Protein AF-A0A0X1RVY6-F1 (afdb_monomer_lite)

Structure (mmCIF, N/CA/C/O backbone):
data_AF-A0A0X1RVY6-F1
#
_entry.id   AF-A0A0X1RVY6-F1
#
loop_
_atom_site.group_PDB
_atom_site.id
_atom_site.type_symbol
_atom_site.label_atom_id
_atom_site.label_alt_id
_atom_site.label_comp_id
_atom_site.label_asym_id
_atom_site.label_entity_id
_atom_site.label_seq_id
_atom_site.pdbx_PDB_ins_code
_atom_site.Cartn_x
_atom_site.Cartn_y
_atom_site.Cartn_z
_atom_site.occupancy
_atom_site.B_iso_or_equiv
_atom_site.auth_seq_id
_atom_site.auth_comp_id
_atom_site.auth_asym_id
_atom_site.auth_atom_id
_atom_site.pdbx_PDB_model_num
ATOM 1 N N . MET A 1 1 ? -39.476 3.663 57.730 1.00 48.12 1 MET A N 1
ATOM 2 C CA . MET A 1 1 ? -38.133 4.279 57.812 1.00 48.12 1 MET A CA 1
ATOM 3 C C . MET A 1 1 ? -37.298 3.541 58.850 1.00 48.12 1 MET A C 1
ATOM 5 O O . MET A 1 1 ? -37.615 3.630 60.027 1.00 48.12 1 MET A O 1
ATOM 9 N N . LYS A 1 2 ? -36.258 2.812 58.429 1.00 39.03 2 LYS A N 1
ATOM 10 C CA . LYS A 1 2 ? -35.107 2.456 59.275 1.00 39.03 2 LYS A CA 1
ATOM 11 C C . LYS A 1 2 ? -33.945 2.090 58.348 1.00 39.03 2 LYS A C 1
ATOM 13 O O . LYS A 1 2 ? -34.088 1.219 57.499 1.00 39.03 2 LYS A O 1
ATOM 18 N N . ARG A 1 3 ? -32.865 2.863 58.430 1.00 44.06 3 ARG A N 1
ATOM 19 C CA . ARG A 1 3 ? -31.614 2.667 57.687 1.00 44.06 3 ARG A CA 1
ATOM 20 C C . ARG A 1 3 ? -30.686 1.734 58.479 1.00 44.06 3 ARG A C 1
ATOM 22 O O . ARG A 1 3 ? -30.814 1.676 59.697 1.00 44.06 3 ARG A O 1
ATOM 29 N N . MET A 1 4 ? -29.713 1.182 57.747 1.00 46.22 4 MET A N 1
ATOM 30 C CA . MET A 1 4 ? -28.332 0.817 58.121 1.00 46.22 4 MET A CA 1
ATOM 31 C C . MET A 1 4 ? -27.916 -0.665 58.200 1.00 46.22 4 MET A C 1
ATOM 33 O O . MET A 1 4 ? -28.422 -1.439 59.000 1.00 46.22 4 MET A O 1
ATOM 37 N N . MET A 1 5 ? -26.838 -0.903 57.437 1.00 46.72 5 MET A N 1
ATOM 38 C CA . MET A 1 5 ? -25.642 -1.727 57.676 1.00 46.72 5 MET A CA 1
ATOM 39 C C . MET A 1 5 ? -25.674 -3.220 57.312 1.00 46.72 5 MET A C 1
ATOM 41 O O . MET A 1 5 ? -26.325 -4.025 57.957 1.00 46.72 5 MET A O 1
ATOM 45 N N . THR A 1 6 ? -25.117 -3.577 56.147 1.00 53.34 6 THR A N 1
ATOM 46 C CA . THR A 1 6 ? -23.737 -4.072 55.894 1.00 53.34 6 THR A CA 1
ATOM 47 C C . THR A 1 6 ? -23.493 -5.506 56.369 1.00 53.34 6 THR A C 1
ATOM 49 O O . THR A 1 6 ? -23.337 -5.762 57.558 1.00 53.34 6 THR A O 1
ATOM 52 N N . THR A 1 7 ? -23.324 -6.434 55.425 1.00 57.84 7 THR A N 1
ATOM 53 C CA . THR A 1 7 ? -22.547 -7.658 55.665 1.00 57.84 7 THR A CA 1
ATOM 54 C C . THR A 1 7 ? -21.657 -7.909 54.454 1.00 57.84 7 THR A C 1
ATOM 56 O O . THR A 1 7 ? -22.097 -8.297 53.377 1.00 57.84 7 THR A O 1
ATOM 59 N N . ILE A 1 8 ? -20.397 -7.544 54.661 1.00 59.25 8 ILE A N 1
ATOM 60 C CA . ILE A 1 8 ? -19.241 -7.677 53.784 1.00 59.25 8 ILE A CA 1
ATOM 61 C C . ILE A 1 8 ? -18.859 -9.160 53.745 1.00 59.25 8 ILE A C 1
ATOM 63 O O . ILE A 1 8 ? -18.539 -9.731 54.787 1.00 59.25 8 ILE A O 1
ATOM 67 N N . ILE A 1 9 ? -18.880 -9.780 52.564 1.00 58.84 9 ILE A N 1
ATOM 68 C CA . ILE A 1 9 ? -18.259 -11.091 52.342 1.00 58.84 9 ILE A CA 1
ATOM 69 C C . ILE A 1 9 ? -16.779 -10.820 52.071 1.00 58.84 9 ILE A C 1
ATOM 71 O O . ILE A 1 9 ? -16.384 -10.453 50.967 1.00 58.84 9 ILE A O 1
ATOM 75 N N . CYS A 1 10 ? -15.981 -10.926 53.131 1.00 44.12 10 CYS A N 1
ATOM 76 C CA . CYS A 1 10 ? -14.526 -10.924 53.078 1.00 44.12 10 CYS A CA 1
ATOM 77 C C . CYS A 1 10 ? -13.993 -12.360 53.085 1.00 44.12 10 CYS A C 1
ATOM 79 O O . CYS A 1 10 ? -14.544 -13.230 53.757 1.00 44.12 10 CYS A O 1
ATOM 81 N N . THR A 1 11 ? -12.824 -12.505 52.456 1.00 54.31 11 THR A N 1
ATOM 82 C CA . THR A 1 11 ? -11.888 -13.647 52.401 1.00 54.31 11 THR A CA 1
ATOM 83 C C . THR A 1 11 ? -12.129 -14.605 51.228 1.00 54.31 11 THR A C 1
ATOM 85 O O . THR A 1 11 ? -13.145 -15.276 51.153 1.00 54.31 11 THR A O 1
ATOM 88 N N . SER A 1 12 ? -11.250 -14.693 50.228 1.00 53.81 12 SER A N 1
ATOM 89 C CA . SER A 1 12 ? -9.777 -14.674 50.266 1.00 53.81 12 SER A CA 1
ATOM 90 C C . SER A 1 12 ? -9.220 -14.212 48.906 1.00 53.81 12 SER A C 1
ATOM 92 O O . SER A 1 12 ? -9.557 -14.758 47.864 1.00 53.81 12 SER A O 1
ATOM 94 N N . LEU A 1 13 ? -8.549 -13.057 48.854 1.00 56.66 13 LEU A N 1
ATOM 95 C CA . LEU A 1 13 ? -7.100 -12.932 48.615 1.00 56.66 13 LEU A CA 1
ATOM 96 C C . LEU A 1 13 ? -6.438 -14.147 47.943 1.00 56.66 13 LEU A C 1
ATOM 98 O O . LEU A 1 13 ? -6.164 -15.121 48.631 1.00 56.66 13 LEU A O 1
ATOM 102 N N . PHE A 1 14 ? -6.055 -14.005 46.667 1.00 51.19 14 PHE A N 1
ATOM 103 C CA . PHE A 1 14 ? -4.651 -14.098 46.243 1.00 51.19 14 PHE A CA 1
ATOM 104 C C . PHE A 1 14 ? -4.414 -13.382 44.892 1.00 51.19 14 PHE A C 1
ATOM 106 O O . PHE A 1 14 ? -4.997 -13.732 43.874 1.00 51.19 14 PHE A O 1
ATOM 113 N N . LEU A 1 15 ? -3.495 -12.409 44.948 1.00 53.69 15 LEU A N 1
ATOM 114 C CA . LEU A 1 15 ? -2.571 -11.920 43.910 1.00 53.69 15 LEU A CA 1
ATOM 115 C C . LEU A 1 15 ? -3.107 -11.080 42.737 1.00 53.69 15 LEU A C 1
ATOM 117 O O . LEU A 1 15 ? -3.482 -11.565 41.677 1.00 53.69 15 LEU A O 1
ATOM 121 N N . THR A 1 16 ? -2.953 -9.770 42.926 1.00 59.34 16 THR A N 1
ATOM 122 C CA . THR A 1 16 ? -2.574 -8.765 41.928 1.00 59.34 16 THR A CA 1
ATOM 123 C C . THR A 1 16 ? -1.735 -9.346 40.779 1.00 59.34 16 THR A C 1
ATO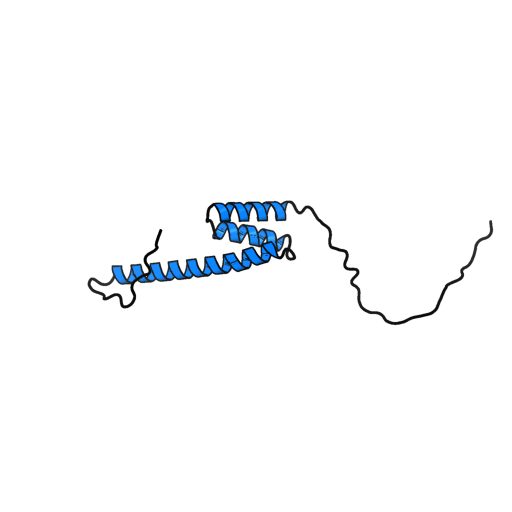M 125 O O . THR A 1 16 ? -0.555 -9.645 40.952 1.00 59.34 16 THR A O 1
ATOM 128 N N . ALA A 1 17 ? -2.326 -9.425 39.591 1.00 45.34 17 ALA A N 1
ATOM 129 C CA . ALA A 1 17 ? -1.613 -9.415 38.322 1.00 45.34 17 ALA A CA 1
ATOM 130 C C . ALA A 1 17 ? -2.280 -8.357 37.437 1.00 45.34 17 ALA A C 1
ATOM 132 O O . ALA A 1 17 ? -3.501 -8.218 37.435 1.00 45.34 17 ALA A O 1
ATOM 133 N N . CYS A 1 18 ? -1.451 -7.550 36.785 1.00 44.16 18 CYS A N 1
ATOM 134 C CA . CYS A 1 18 ? -1.820 -6.350 36.056 1.00 44.16 18 CYS A CA 1
ATOM 135 C C . CYS A 1 18 ? -3.050 -6.512 35.156 1.00 44.16 18 CYS A C 1
ATOM 137 O O . CYS A 1 18 ? -3.131 -7.436 34.352 1.00 44.16 18 CYS A O 1
ATOM 139 N N . SER A 1 19 ? -3.936 -5.521 35.268 1.00 48.66 19 SER A N 1
ATOM 140 C CA . SER A 1 19 ? -4.562 -4.809 34.155 1.00 48.66 19 SER A CA 1
ATOM 141 C C . SER A 1 19 ? -4.309 -5.427 32.781 1.00 48.66 19 SER A C 1
ATOM 143 O O . SER A 1 19 ? -3.238 -5.258 32.199 1.00 48.66 19 SER A O 1
ATOM 145 N N . SER A 1 20 ? -5.310 -6.130 32.276 1.00 47.22 20 SER A N 1
ATOM 146 C CA . SER A 1 20 ? -5.690 -6.153 30.867 1.00 47.22 20 SER A CA 1
ATOM 147 C C . SER A 1 20 ? -6.994 -6.930 30.811 1.00 47.22 20 SER A C 1
ATOM 149 O O . SER A 1 20 ? -7.046 -8.082 30.381 1.00 47.22 20 SER A O 1
ATOM 151 N N . GLU A 1 21 ? -8.072 -6.277 31.244 1.00 44.00 21 GLU A N 1
ATOM 152 C CA . GLU A 1 21 ? -9.301 -6.398 30.472 1.00 44.00 21 GLU A CA 1
ATOM 153 C C . GLU A 1 21 ? -8.881 -6.032 29.047 1.00 44.00 21 GLU A C 1
ATOM 155 O O . GLU A 1 21 ? -8.702 -4.862 28.720 1.00 44.00 21 GLU A O 1
ATOM 160 N N . LYS A 1 22 ? -8.579 -7.037 28.217 1.00 38.00 22 LYS A N 1
ATOM 161 C CA . LYS A 1 22 ? -8.592 -6.835 26.777 1.00 38.00 22 LYS A CA 1
ATOM 162 C C . LYS A 1 22 ? -10.056 -6.616 26.449 1.00 38.00 22 LYS A C 1
ATOM 164 O O . LYS A 1 22 ? -10.772 -7.540 26.071 1.00 38.00 22 LYS A O 1
ATOM 169 N N . GLU A 1 23 ? -10.493 -5.382 26.679 1.00 40.00 23 GLU A N 1
ATOM 170 C CA . GLU A 1 23 ? -11.452 -4.726 25.823 1.00 40.00 23 GLU A CA 1
ATOM 171 C C . GLU A 1 23 ? -11.007 -5.083 24.409 1.00 40.00 23 GLU A C 1
ATOM 173 O O . GLU A 1 23 ? -9.964 -4.649 23.926 1.00 40.00 23 GLU A O 1
ATOM 178 N N . SER A 1 24 ? -11.726 -6.033 23.817 1.00 37.62 24 SER A N 1
ATOM 179 C CA . SER A 1 24 ? -11.686 -6.306 22.394 1.00 37.62 24 SER A CA 1
ATOM 180 C C . SER A 1 24 ? -11.988 -4.970 21.738 1.00 37.62 24 SER A C 1
ATOM 182 O O . SER A 1 24 ? -13.152 -4.565 21.687 1.00 37.62 24 SER A O 1
ATOM 184 N N . GLU A 1 25 ? -10.926 -4.261 21.358 1.00 49.44 25 GLU A N 1
ATOM 185 C CA . GLU A 1 25 ? -10.960 -2.912 20.826 1.00 49.44 25 GLU A CA 1
ATOM 186 C C . GLU A 1 25 ? -11.935 -2.873 19.657 1.00 49.44 25 GLU A C 1
ATOM 188 O O . GLU A 1 25 ? -11.697 -3.372 18.561 1.00 49.44 25 GLU A O 1
ATOM 193 N N . LYS A 1 26 ? -13.111 -2.336 19.977 1.00 42.44 26 LYS A N 1
ATOM 194 C CA . LYS A 1 26 ? -13.831 -1.339 19.205 1.00 42.44 26 LYS A CA 1
ATOM 195 C C . LYS A 1 26 ? -13.556 -1.443 17.705 1.00 42.44 26 LYS A C 1
ATOM 197 O O . LYS A 1 26 ? -12.719 -0.733 17.156 1.00 42.44 26 LYS A O 1
ATOM 202 N N . SER A 1 27 ? -14.378 -2.271 17.065 1.00 45.59 27 SER A N 1
ATOM 203 C CA . SER A 1 27 ? -14.859 -2.104 15.693 1.00 45.59 27 SER A CA 1
ATOM 204 C C . SER A 1 27 ? -15.323 -0.655 15.488 1.00 45.59 27 SER A C 1
ATOM 206 O O . SER A 1 27 ? -16.509 -0.340 15.569 1.00 45.59 27 SER A O 1
ATOM 208 N N . SER A 1 28 ? -14.375 0.254 15.297 1.00 45.03 28 SER A N 1
ATOM 209 C CA . SER A 1 28 ? -14.620 1.580 14.769 1.00 45.03 28 SER A CA 1
ATOM 210 C C . SER A 1 28 ? -14.650 1.409 13.263 1.00 45.03 28 SER A C 1
ATOM 212 O O . SER A 1 28 ? -13.665 0.978 12.667 1.00 45.03 28 SER A O 1
ATOM 214 N N . GLU A 1 29 ? -15.786 1.710 12.648 1.00 58.53 29 GLU A N 1
ATOM 215 C CA . GLU A 1 29 ? -15.902 1.944 11.214 1.00 58.53 29 GLU A CA 1
ATOM 216 C C . GLU A 1 29 ? -15.000 3.135 10.837 1.00 58.53 29 GLU A C 1
ATOM 218 O O . GLU A 1 29 ? -15.465 4.252 10.615 1.00 58.53 29 GLU A O 1
ATOM 223 N N . ASN A 1 30 ? -13.679 2.944 10.827 1.00 63.72 30 ASN A N 1
ATOM 224 C CA . ASN A 1 30 ? -12.749 4.000 10.478 1.00 63.72 30 ASN A CA 1
ATOM 225 C C . ASN A 1 30 ? -12.792 4.150 8.954 1.00 63.72 30 ASN A C 1
ATOM 227 O O . ASN A 1 30 ? -12.170 3.401 8.196 1.00 63.72 30 ASN A O 1
ATOM 231 N N . THR A 1 31 ? -13.642 5.071 8.492 1.00 81.50 31 THR A N 1
ATOM 232 C CA . THR A 1 31 ? -13.872 5.293 7.059 1.00 81.50 31 THR A CA 1
ATOM 233 C C . THR A 1 31 ? -12.580 5.640 6.322 1.00 81.50 31 THR A C 1
ATOM 235 O O . THR A 1 31 ? -12.462 5.307 5.145 1.00 81.50 31 THR A O 1
ATOM 238 N N . THR A 1 32 ? -11.610 6.252 7.008 1.00 93.31 32 THR A N 1
ATOM 239 C CA . THR A 1 32 ? -10.289 6.570 6.459 1.00 93.31 32 THR A CA 1
ATOM 240 C C . THR A 1 32 ? -9.496 5.300 6.190 1.00 93.31 32 THR A C 1
ATOM 242 O O . THR A 1 32 ? -9.077 5.104 5.054 1.00 93.31 32 THR A O 1
ATOM 245 N N . PHE A 1 33 ? -9.396 4.391 7.169 1.00 94.62 33 PHE A N 1
ATOM 246 C CA . PHE A 1 33 ? -8.748 3.086 6.989 1.00 94.62 33 PHE A CA 1
ATOM 247 C C . PHE A 1 33 ? -9.313 2.342 5.776 1.00 94.62 33 PHE A C 1
ATOM 249 O O . PHE A 1 33 ? -8.578 1.952 4.873 1.00 94.62 33 PHE A O 1
ATOM 256 N N . LYS A 1 34 ? -10.642 2.194 5.710 1.00 95.00 34 LYS A N 1
ATOM 257 C CA . LYS A 1 34 ? -11.284 1.463 4.611 1.00 95.00 34 LYS A CA 1
ATOM 258 C C . LYS A 1 34 ? -11.002 2.110 3.250 1.00 95.00 34 LYS A C 1
ATOM 260 O O . LYS A 1 34 ? -10.690 1.397 2.299 1.00 95.00 34 LYS A O 1
ATOM 265 N N . LYS A 1 35 ? -11.091 3.441 3.158 1.00 96.69 35 LYS A N 1
ATOM 266 C CA . LYS A 1 35 ? -10.790 4.182 1.924 1.00 96.69 35 LYS A CA 1
ATOM 267 C C . LYS A 1 35 ? -9.333 4.015 1.508 1.00 96.69 35 LYS A C 1
ATOM 269 O O . LYS A 1 35 ? -9.087 3.743 0.341 1.00 96.69 35 LYS A O 1
ATOM 274 N N . ALA A 1 36 ? -8.403 4.120 2.450 1.00 97.25 36 ALA A N 1
ATOM 275 C CA . ALA A 1 36 ? -6.977 3.948 2.203 1.00 97.25 36 ALA A CA 1
ATOM 276 C C . ALA A 1 36 ? -6.666 2.528 1.691 1.00 97.25 36 ALA A C 1
ATOM 278 O O . ALA A 1 36 ? -5.989 2.364 0.680 1.00 97.25 36 ALA A O 1
ATOM 279 N N . VAL A 1 37 ? -7.274 1.493 2.286 1.00 97.44 37 VAL A N 1
ATOM 280 C CA . VAL A 1 37 ? -7.163 0.106 1.797 1.00 97.44 37 VAL A CA 1
ATOM 281 C C . VAL A 1 37 ? -7.747 -0.058 0.388 1.00 97.44 37 VAL A C 1
ATOM 283 O O . VAL A 1 37 ? -7.167 -0.756 -0.444 1.00 97.44 37 VAL A O 1
ATOM 286 N N . GLU A 1 38 ? -8.903 0.543 0.095 1.00 97.62 38 GLU A N 1
ATOM 287 C CA . GLU A 1 38 ? -9.512 0.492 -1.243 1.00 97.62 38 GLU A CA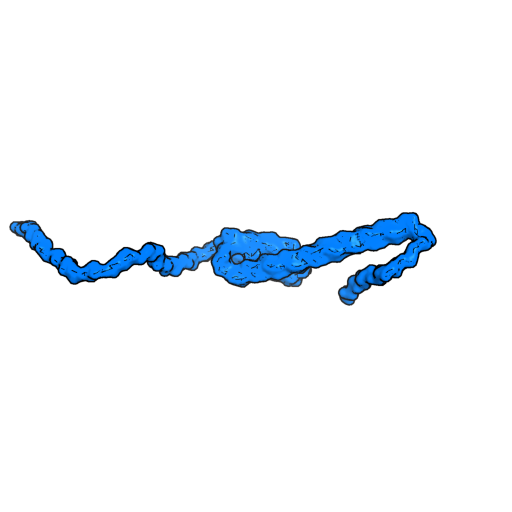 1
ATOM 288 C C . GLU A 1 38 ? -8.661 1.224 -2.292 1.00 97.62 38 GLU A C 1
ATOM 290 O O . GLU A 1 38 ? -8.480 0.709 -3.396 1.00 97.62 38 GLU A O 1
ATOM 295 N N . GLN A 1 39 ? -8.093 2.380 -1.941 1.00 98.00 39 GLN A N 1
ATOM 296 C CA . GLN A 1 39 ? -7.172 3.137 -2.791 1.00 98.00 39 GLN A CA 1
ATOM 297 C C . GLN A 1 39 ? -5.890 2.350 -3.069 1.00 98.00 39 GLN A C 1
ATOM 299 O O . GLN A 1 39 ? -5.521 2.207 -4.234 1.00 98.00 39 GLN A O 1
ATOM 304 N N . GLY A 1 40 ? -5.286 1.741 -2.045 1.00 97.75 40 GLY A N 1
ATOM 305 C CA . GLY A 1 40 ? -4.092 0.910 -2.210 1.00 97.75 40 GLY A CA 1
ATOM 306 C C . GLY A 1 40 ? -4.337 -0.285 -3.130 1.00 97.75 40 GLY A C 1
ATOM 307 O O . GLY A 1 40 ? -3.557 -0.556 -4.040 1.00 97.75 40 GLY A O 1
ATOM 308 N N . LYS A 1 41 ? -5.486 -0.960 -2.987 1.00 97.75 41 LYS A N 1
ATOM 309 C CA . LYS A 1 41 ? -5.891 -2.046 -3.900 1.00 97.75 41 LYS A CA 1
ATOM 310 C C . LYS A 1 41 ? -6.112 -1.566 -5.334 1.00 97.75 41 LYS A C 1
ATOM 312 O O . LYS A 1 41 ? -5.800 -2.297 -6.272 1.00 97.75 41 LYS A O 1
ATOM 317 N N . LEU A 1 42 ? -6.665 -0.369 -5.516 1.00 98.31 42 LEU A N 1
ATOM 318 C CA . LEU A 1 42 ? -6.875 0.207 -6.842 1.00 98.31 42 LEU A CA 1
ATOM 319 C C . LEU A 1 42 ? -5.547 0.575 -7.515 1.00 98.31 42 LEU A C 1
ATOM 321 O O . LEU A 1 42 ? -5.401 0.335 -8.711 1.00 98.31 42 LEU A O 1
ATOM 325 N N . ALA A 1 43 ? -4.594 1.133 -6.768 1.00 97.69 43 ALA A N 1
ATOM 326 C CA . ALA A 1 43 ? -3.250 1.429 -7.258 1.00 97.69 43 ALA A CA 1
ATOM 327 C C . ALA A 1 43 ? -2.505 0.143 -7.655 1.00 97.69 43 ALA A C 1
ATOM 329 O O . ALA A 1 43 ? -2.025 0.039 -8.783 1.00 97.69 43 ALA A O 1
ATOM 330 N N . LEU A 1 44 ? -2.575 -0.908 -6.825 1.00 96.75 44 LEU A N 1
ATOM 331 C CA . LEU A 1 44 ? -2.077 -2.245 -7.178 1.00 96.75 44 LEU A CA 1
ATOM 332 C C . LEU A 1 44 ? -2.676 -2.772 -8.488 1.00 96.75 44 LEU A C 1
ATOM 334 O O . LEU A 1 44 ? -1.958 -3.305 -9.328 1.00 96.75 44 LEU A O 1
ATOM 338 N N . ALA A 1 45 ? -3.988 -2.611 -8.688 1.00 96.94 45 ALA A N 1
ATOM 339 C CA . ALA A 1 45 ? -4.652 -3.043 -9.918 1.00 96.94 45 ALA A CA 1
ATOM 340 C C . ALA A 1 45 ? -4.185 -2.266 -11.164 1.00 96.94 45 ALA A C 1
ATOM 342 O O . ALA A 1 45 ? -4.323 -2.764 -12.280 1.00 96.94 45 ALA A O 1
ATOM 343 N N . LYS A 1 46 ? -3.637 -1.060 -10.979 1.00 95.56 46 LYS A N 1
ATOM 344 C CA . LYS A 1 46 ? -3.020 -0.249 -12.036 1.00 95.56 46 LYS A CA 1
ATOM 345 C C . LYS A 1 46 ? -1.522 -0.526 -12.209 1.00 95.56 46 LYS A C 1
ATOM 347 O O . LYS A 1 46 ? -0.947 -0.027 -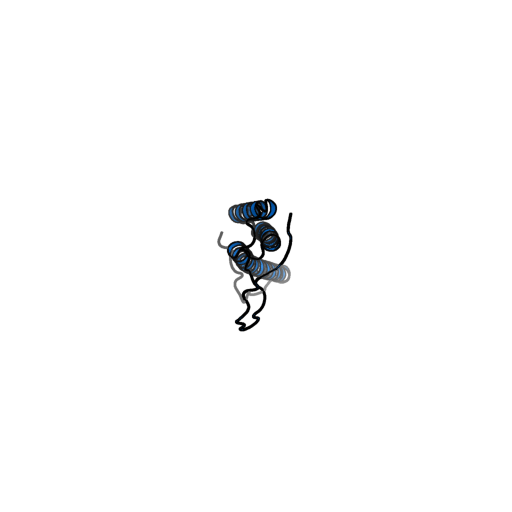13.169 1.00 95.56 46 LYS A O 1
ATOM 352 N N . GLY A 1 47 ? -0.912 -1.311 -11.318 1.00 93.12 47 GLY A N 1
ATOM 353 C CA . GLY A 1 47 ? 0.537 -1.518 -11.270 1.00 93.12 47 GLY A CA 1
ATOM 354 C C . GLY A 1 47 ? 1.310 -0.333 -10.688 1.00 93.12 47 GLY A C 1
ATOM 355 O O . GLY A 1 47 ? 2.519 -0.263 -10.867 1.00 93.12 47 GLY A O 1
ATOM 356 N N . ASP A 1 48 ? 0.623 0.590 -10.015 1.00 95.31 48 ASP A N 1
ATOM 357 C CA . ASP A 1 48 ? 1.234 1.763 -9.397 1.00 95.31 48 ASP A CA 1
ATOM 358 C C . ASP A 1 48 ? 1.682 1.411 -7.972 1.00 95.31 48 ASP A C 1
ATOM 360 O O . ASP A 1 48 ? 0.880 1.377 -7.034 1.00 95.31 48 ASP A O 1
ATOM 364 N N . VAL A 1 49 ? 2.950 1.017 -7.847 1.00 93.94 49 VAL A N 1
ATOM 365 C CA . VAL A 1 49 ? 3.540 0.513 -6.598 1.00 93.94 49 VAL A CA 1
ATOM 366 C C . VAL A 1 49 ? 3.718 1.638 -5.577 1.00 93.94 49 VAL A C 1
ATOM 368 O O . VAL A 1 49 ? 3.456 1.416 -4.394 1.00 93.94 49 VAL A O 1
ATOM 371 N N . GLU A 1 50 ? 4.096 2.839 -6.021 1.00 94.31 50 GLU A N 1
ATOM 372 C CA . GLU A 1 50 ? 4.302 4.008 -5.159 1.00 94.31 50 GLU A CA 1
ATOM 373 C C . GLU A 1 50 ? 2.982 4.480 -4.536 1.00 94.31 50 GLU A C 1
ATOM 375 O O . GLU A 1 50 ? 2.869 4.566 -3.308 1.00 94.31 50 GLU A O 1
ATOM 380 N N . ASP A 1 51 ? 1.946 4.694 -5.360 1.00 95.25 51 ASP A N 1
ATOM 381 C CA . ASP A 1 51 ? 0.622 5.104 -4.875 1.00 95.25 51 ASP A CA 1
ATOM 382 C C . ASP A 1 51 ? -0.009 4.025 -3.982 1.00 95.25 51 ASP A C 1
ATOM 384 O O . ASP A 1 51 ? -0.714 4.329 -3.005 1.00 95.25 51 ASP A O 1
ATOM 388 N N . ALA A 1 52 ? 0.236 2.747 -4.298 1.00 97.81 52 ALA A N 1
ATOM 389 C CA . ALA A 1 52 ? -0.211 1.636 -3.471 1.00 97.81 52 ALA A CA 1
ATOM 390 C C . ALA A 1 52 ? 0.451 1.674 -2.093 1.00 97.81 52 ALA A C 1
ATOM 392 O O . ALA A 1 52 ? -0.256 1.571 -1.086 1.00 97.81 52 ALA A O 1
ATOM 393 N N . LEU A 1 53 ? 1.775 1.846 -2.041 1.00 97.81 53 LEU A N 1
ATOM 394 C CA . LEU A 1 53 ? 2.531 1.896 -0.794 1.00 97.81 53 LEU A CA 1
ATOM 395 C C . LEU A 1 53 ? 2.045 3.047 0.090 1.00 97.81 53 LEU A C 1
ATOM 397 O O . LEU A 1 53 ? 1.649 2.800 1.227 1.00 97.81 53 LEU A O 1
ATOM 401 N N . ALA A 1 54 ? 1.956 4.262 -0.454 1.00 97.81 54 ALA A N 1
ATOM 402 C CA . ALA A 1 54 ? 1.486 5.431 0.290 1.00 97.81 54 ALA A CA 1
ATOM 403 C C . ALA A 1 54 ? 0.072 5.227 0.871 1.00 97.81 54 ALA A C 1
ATOM 405 O O . ALA A 1 54 ? -0.215 5.588 2.016 1.00 97.81 54 ALA A O 1
ATOM 406 N N . SER A 1 55 ? -0.822 4.602 0.098 1.00 98.19 55 SER A N 1
ATOM 407 C CA . SER A 1 55 ? -2.185 4.303 0.546 1.00 98.19 55 SER A CA 1
ATOM 408 C C . SER A 1 55 ? -2.217 3.262 1.672 1.00 98.19 55 SER A C 1
ATOM 410 O O . SER A 1 55 ? -2.993 3.401 2.620 1.00 98.19 55 SER A O 1
ATOM 412 N N . PHE A 1 56 ? -1.384 2.221 1.603 1.00 98.06 56 PHE A N 1
ATOM 413 C CA . PHE A 1 56 ? -1.315 1.211 2.661 1.00 98.06 56 PHE A CA 1
ATOM 414 C C . PHE A 1 56 ? -0.593 1.709 3.915 1.00 98.06 56 PHE A C 1
ATOM 416 O O . PHE A 1 56 ? -1.016 1.350 5.007 1.00 98.06 56 PHE A O 1
ATOM 423 N N . GLU A 1 57 ? 0.404 2.587 3.803 1.00 97.50 57 GLU A N 1
ATOM 424 C CA . GLU A 1 57 ? 1.019 3.249 4.963 1.00 97.50 57 GLU A CA 1
ATOM 425 C C . GLU A 1 57 ? 0.003 4.130 5.704 1.00 97.50 57 GLU A C 1
ATOM 427 O O . GLU A 1 57 ? -0.063 4.121 6.935 1.00 97.50 57 GLU A O 1
ATOM 432 N N . LEU A 1 58 ? -0.865 4.843 4.976 1.00 97.12 58 LEU A N 1
ATOM 433 C CA . LEU A 1 58 ? -1.979 5.565 5.593 1.00 97.12 58 LEU A CA 1
ATOM 434 C C . LEU A 1 58 ? -2.936 4.607 6.318 1.00 97.12 58 LEU A C 1
ATOM 436 O O . LEU A 1 58 ? -3.346 4.881 7.444 1.00 97.12 58 LEU A O 1
ATOM 440 N N . ALA A 1 59 ? -3.280 3.476 5.698 1.00 96.44 59 ALA A N 1
ATOM 441 C CA . ALA A 1 59 ? -4.108 2.462 6.342 1.00 96.44 59 ALA A CA 1
ATOM 442 C C . ALA A 1 59 ? -3.428 1.866 7.593 1.00 96.44 59 ALA A C 1
ATOM 444 O O . ALA A 1 59 ? -4.101 1.642 8.596 1.00 96.44 59 ALA A O 1
ATOM 445 N N . GLU A 1 60 ? -2.111 1.651 7.574 1.00 96.00 60 GLU A N 1
ATOM 446 C CA . GLU A 1 60 ? -1.363 1.126 8.721 1.00 96.00 60 GLU A CA 1
ATOM 447 C C . GLU A 1 60 ? -1.362 2.132 9.873 1.00 96.00 60 GLU A C 1
ATOM 449 O O . GLU A 1 60 ? -1.576 1.754 11.021 1.00 96.00 60 GLU A O 1
ATOM 454 N N . ASN A 1 61 ? -1.219 3.424 9.571 1.00 95.31 61 ASN A N 1
ATOM 455 C CA . ASN A 1 61 ? -1.306 4.488 10.570 1.00 95.31 61 ASN A CA 1
ATOM 456 C C . ASN A 1 61 ? -2.696 4.566 11.225 1.00 95.31 61 ASN A C 1
ATOM 458 O O . ASN A 1 61 ? -2.802 4.795 12.430 1.00 95.31 61 ASN A O 1
ATOM 462 N N . GLU A 1 62 ? -3.765 4.360 10.449 1.00 94.50 62 GLU A N 1
ATOM 463 C CA . GLU A 1 62 ? -5.146 4.364 10.951 1.00 94.50 62 GLU A CA 1
ATOM 464 C C . GLU A 1 62 ? -5.511 3.088 11.724 1.00 94.50 62 GLU A C 1
ATOM 466 O O . GLU A 1 62 ? -6.353 3.129 12.626 1.00 94.50 62 GLU A O 1
ATOM 471 N N . ASN A 1 63 ? -4.912 1.948 11.369 1.00 93.12 63 ASN A N 1
ATOM 472 C CA . ASN A 1 63 ? -5.092 0.682 12.071 1.00 93.12 63 ASN A CA 1
ATOM 473 C C . ASN A 1 63 ? -3.795 -0.153 12.107 1.00 93.12 63 ASN A C 1
ATOM 475 O O . ASN A 1 63 ? -3.642 -1.099 11.325 1.00 93.12 63 ASN A O 1
ATOM 479 N N . PRO A 1 64 ? -2.903 0.109 13.080 1.00 93.06 64 PRO A N 1
ATOM 480 C CA . PRO A 1 64 ? -1.612 -0.578 13.179 1.00 93.06 64 PRO A CA 1
ATOM 481 C C . PRO A 1 64 ? -1.711 -2.073 13.516 1.00 93.06 64 PRO A C 1
ATOM 483 O O . PRO A 1 64 ? -0.721 -2.800 13.445 1.00 93.06 64 PRO A O 1
ATOM 486 N N . GLN A 1 65 ? -2.887 -2.543 13.945 1.00 92.56 65 GLN A N 1
ATOM 487 C CA . GLN A 1 65 ? -3.116 -3.946 14.293 1.00 92.56 65 GLN A CA 1
ATOM 488 C C . GLN A 1 65 ? -3.567 -4.787 13.088 1.00 92.56 65 GLN A C 1
ATOM 490 O O . GLN A 1 65 ? -3.619 -6.016 13.194 1.00 92.56 65 GLN A O 1
ATOM 495 N N . ASP A 1 66 ? -3.887 -4.167 11.944 1.00 93.50 66 ASP A N 1
ATOM 496 C CA . ASP A 1 66 ? -4.289 -4.907 10.749 1.00 93.50 66 ASP A CA 1
ATOM 497 C C . ASP A 1 66 ? -3.089 -5.597 10.087 1.00 93.50 66 ASP A C 1
ATOM 499 O O . ASP A 1 66 ? -2.292 -5.002 9.360 1.00 93.50 66 ASP A O 1
ATOM 503 N N . ALA A 1 67 ? -2.991 -6.907 10.309 1.00 94.56 67 ALA A N 1
ATOM 504 C CA . ALA A 1 67 ? -1.903 -7.729 9.792 1.00 94.56 67 ALA A CA 1
ATOM 505 C C . ALA A 1 67 ? -1.820 -7.739 8.254 1.00 94.56 67 ALA A C 1
ATOM 507 O O . ALA A 1 67 ? -0.736 -7.920 7.700 1.00 94.56 67 ALA A O 1
ATOM 508 N N . ASN A 1 68 ? -2.948 -7.559 7.556 1.00 94.12 68 ASN A N 1
ATOM 509 C CA . ASN A 1 68 ? -2.958 -7.530 6.093 1.00 94.12 68 ASN A CA 1
ATOM 510 C C . ASN A 1 68 ? -2.288 -6.264 5.565 1.00 94.12 68 ASN A C 1
ATOM 512 O O . ASN A 1 68 ? -1.438 -6.351 4.685 1.00 94.12 68 ASN A O 1
ATOM 516 N N . THR A 1 69 ? -2.651 -5.107 6.116 1.00 95.56 69 THR A N 1
ATOM 517 C CA . THR A 1 69 ? -2.081 -3.813 5.742 1.00 95.56 69 THR A CA 1
ATOM 518 C C . THR A 1 69 ? -0.582 -3.791 5.997 1.00 95.56 69 THR A C 1
ATOM 520 O O . THR A 1 69 ? 0.1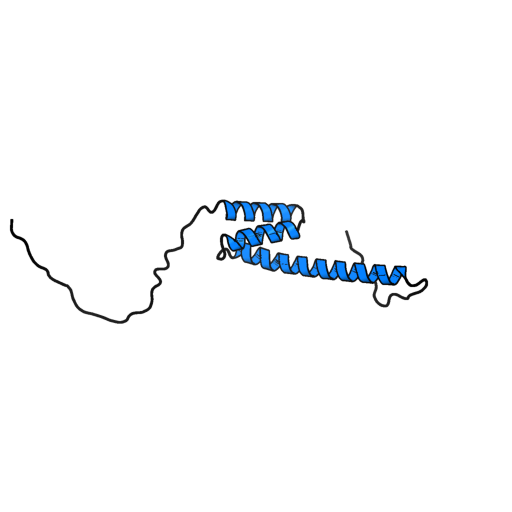76 -3.495 5.077 1.00 95.56 69 THR A O 1
ATOM 523 N N . LYS A 1 70 ? -0.142 -4.248 7.174 1.00 96.06 70 LYS A N 1
ATOM 524 C CA . LYS A 1 70 ? 1.284 -4.398 7.479 1.00 96.06 70 LYS A CA 1
ATOM 525 C C . LYS A 1 70 ? 2.018 -5.257 6.444 1.00 96.06 70 LYS A C 1
ATOM 527 O O . LYS A 1 70 ? 3.069 -4.878 5.937 1.00 96.06 70 LYS A O 1
ATOM 532 N N . LYS A 1 71 ? 1.439 -6.405 6.076 1.00 97.12 71 LYS A N 1
ATOM 533 C CA . LYS A 1 71 ? 2.020 -7.282 5.052 1.00 97.12 71 LYS A CA 1
ATOM 534 C C . LYS A 1 71 ? 2.114 -6.590 3.687 1.00 97.12 71 LYS A C 1
ATOM 536 O O . LYS A 1 71 ? 3.108 -6.785 2.994 1.00 97.12 71 LYS A O 1
ATOM 541 N N . TYR A 1 72 ? 1.108 -5.807 3.294 1.00 97.06 72 TYR A N 1
ATOM 542 C CA . TYR A 1 72 ? 1.161 -5.037 2.049 1.00 97.06 72 TYR A CA 1
ATOM 543 C C . TYR A 1 72 ? 2.293 -4.010 2.063 1.00 97.06 72 TYR A C 1
ATOM 545 O O . TYR A 1 72 ? 3.044 -3.959 1.093 1.00 97.06 72 TYR A O 1
ATOM 553 N N . VAL A 1 73 ? 2.455 -3.256 3.155 1.00 97.00 73 VAL A N 1
ATOM 554 C CA . VAL A 1 73 ? 3.549 -2.283 3.311 1.00 97.00 73 VAL A CA 1
ATOM 555 C C . VAL A 1 73 ? 4.908 -2.977 3.187 1.00 97.00 73 VAL A C 1
ATOM 557 O O . VAL A 1 73 ? 5.710 -2.597 2.338 1.00 97.00 73 VAL A O 1
ATOM 560 N N . GLU A 1 74 ? 5.139 -4.057 3.941 1.00 96.25 74 GLU A N 1
ATOM 561 C CA . GLU A 1 74 ? 6.402 -4.810 3.895 1.00 96.25 74 GLU A CA 1
ATOM 562 C C . GLU A 1 74 ? 6.726 -5.331 2.483 1.00 96.25 74 GLU A C 1
ATOM 564 O O . GLU A 1 74 ? 7.870 -5.263 2.034 1.00 96.25 74 GLU A O 1
ATOM 569 N N . GLN A 1 75 ? 5.726 -5.854 1.766 1.00 95.25 75 GLN A N 1
ATOM 570 C CA . GLN A 1 75 ? 5.913 -6.366 0.407 1.00 95.25 75 GLN A CA 1
ATOM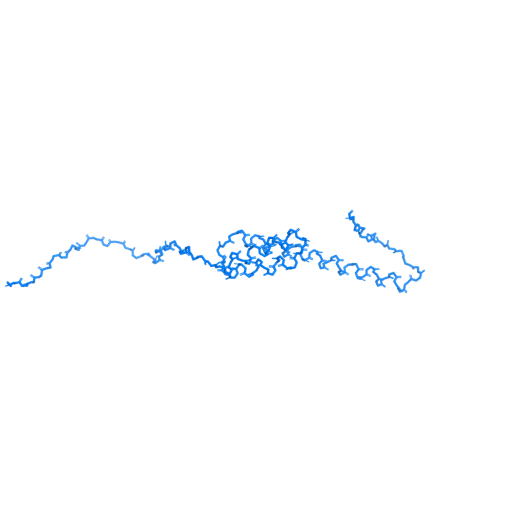 571 C C . GLN A 1 75 ? 6.191 -5.246 -0.597 1.00 95.25 75 GLN A C 1
ATOM 573 O O . GLN A 1 75 ? 7.064 -5.396 -1.448 1.00 95.25 75 GLN A O 1
ATOM 578 N N . LEU A 1 76 ? 5.473 -4.130 -0.501 1.00 95.38 76 LEU A N 1
ATOM 579 C CA . LEU A 1 76 ? 5.620 -3.012 -1.429 1.00 95.38 76 LEU A CA 1
ATOM 580 C C . LEU A 1 76 ? 6.937 -2.264 -1.228 1.00 95.38 76 LEU A C 1
ATOM 582 O O . LEU A 1 76 ? 7.562 -1.888 -2.212 1.00 95.38 76 LEU A O 1
ATOM 586 N N . GLN A 1 77 ? 7.421 -2.140 0.009 1.00 94.00 77 GLN A N 1
ATOM 587 C CA . GLN A 1 77 ? 8.748 -1.582 0.287 1.00 94.00 77 GLN A CA 1
ATOM 588 C C . GLN A 1 77 ? 9.871 -2.417 -0.341 1.00 94.00 77 GLN A C 1
ATOM 590 O O . GLN A 1 77 ? 10.844 -1.860 -0.845 1.00 94.00 77 GLN A O 1
ATOM 595 N N . GLN A 1 78 ? 9.736 -3.748 -0.355 1.00 92.00 78 GLN A N 1
ATOM 596 C CA . GLN A 1 78 ? 10.708 -4.617 -1.025 1.00 92.00 78 GLN A CA 1
ATOM 597 C C . GLN A 1 78 ? 10.700 -4.427 -2.541 1.00 92.00 78 GLN A C 1
ATOM 599 O O . GLN A 1 78 ? 11.766 -4.429 -3.149 1.00 92.00 78 GLN A O 1
ATOM 604 N N . VAL A 1 79 ? 9.518 -4.273 -3.144 1.00 88.94 79 VAL A N 1
ATOM 605 C CA . VAL A 1 79 ? 9.396 -4.024 -4.588 1.00 88.94 79 VAL A CA 1
ATOM 606 C C . VAL A 1 79 ? 9.993 -2.665 -4.940 1.00 88.94 79 VAL A C 1
ATOM 608 O O . VAL A 1 79 ? 10.860 -2.606 -5.803 1.00 88.94 79 VAL A O 1
ATOM 611 N N . ASN A 1 80 ? 9.625 -1.614 -4.205 1.00 85.00 80 ASN A N 1
ATOM 612 C CA . ASN A 1 80 ? 10.113 -0.261 -4.459 1.00 85.00 80 ASN A CA 1
ATOM 613 C C . ASN A 1 80 ? 11.646 -0.172 -4.342 1.00 85.00 80 ASN A C 1
ATOM 615 O O . ASN A 1 80 ? 12.318 0.360 -5.214 1.00 85.00 80 ASN A O 1
ATOM 619 N N . HIS A 1 81 ? 12.230 -0.822 -3.329 1.00 83.12 81 HIS A N 1
ATOM 620 C CA . HIS A 1 81 ? 13.686 -0.886 -3.190 1.00 83.12 81 HIS A CA 1
ATOM 621 C C . HIS A 1 81 ? 14.380 -1.589 -4.371 1.00 83.12 81 HIS A C 1
ATOM 623 O O . HIS A 1 81 ? 15.498 -1.233 -4.742 1.00 83.12 81 HIS A O 1
ATOM 629 N N . VAL A 1 82 ? 13.753 -2.617 -4.949 1.00 79.44 82 VAL A N 1
ATOM 630 C CA . VAL A 1 82 ? 14.293 -3.291 -6.137 1.00 79.44 82 VAL A CA 1
ATOM 631 C C . VAL A 1 82 ? 14.190 -2.389 -7.365 1.00 79.44 82 VAL A C 1
ATOM 633 O O . VAL A 1 82 ? 15.144 -2.359 -8.143 1.00 79.44 82 VAL A O 1
ATOM 636 N N . ASP A 1 83 ? 13.092 -1.650 -7.520 1.00 76.88 83 ASP A N 1
ATOM 637 C CA . ASP A 1 83 ? 12.898 -0.706 -8.624 1.00 76.88 83 ASP A CA 1
ATOM 638 C C . ASP A 1 83 ? 13.925 0.438 -8.569 1.00 76.88 83 ASP A C 1
ATOM 640 O O . ASP A 1 83 ? 14.596 0.683 -9.573 1.00 76.88 83 ASP A O 1
ATOM 644 N N . ASP A 1 84 ? 14.178 1.011 -7.386 1.00 76.75 84 ASP A N 1
ATOM 645 C CA . ASP A 1 84 ? 15.235 2.011 -7.162 1.00 76.75 84 ASP A CA 1
ATOM 646 C C . ASP A 1 84 ? 16.618 1.494 -7.605 1.00 76.75 84 ASP A C 1
ATOM 648 O O . ASP A 1 84 ? 17.368 2.164 -8.318 1.00 76.75 84 ASP A O 1
ATOM 652 N N . LEU A 1 85 ? 16.966 0.262 -7.210 1.00 74.44 85 LEU A N 1
ATOM 653 C CA . LEU A 1 85 ? 18.247 -0.362 -7.563 1.00 74.44 85 LEU A CA 1
ATOM 654 C C . LEU A 1 85 ? 18.362 -0.676 -9.060 1.00 74.44 85 LEU A C 1
ATOM 656 O O . LEU A 1 85 ? 19.475 -0.752 -9.593 1.00 74.44 85 LEU A O 1
ATOM 660 N N . ILE A 1 86 ? 17.240 -0.936 -9.734 1.00 73.81 86 ILE A N 1
ATOM 661 C CA . ILE A 1 86 ? 17.208 -1.118 -11.186 1.00 73.81 86 ILE A CA 1
ATOM 662 C C . ILE A 1 86 ? 17.416 0.231 -11.866 1.00 73.81 86 ILE A C 1
ATOM 664 O O . ILE A 1 86 ? 18.270 0.311 -12.747 1.00 73.81 86 ILE A O 1
ATOM 668 N N . GLU A 1 87 ? 16.708 1.277 -11.442 1.00 74.81 87 GLU A N 1
ATOM 669 C CA . GLU A 1 87 ? 16.832 2.616 -12.019 1.00 74.81 87 GLU A CA 1
ATOM 670 C C . GLU A 1 87 ? 18.253 3.173 -11.855 1.00 74.81 87 GLU A C 1
ATOM 672 O O . GLU A 1 87 ? 18.852 3.636 -12.828 1.00 74.81 87 GLU A O 1
ATOM 677 N N . GLU A 1 88 ? 18.855 3.034 -10.669 1.00 73.81 88 GLU A N 1
ATOM 678 C CA . GLU A 1 88 ? 20.245 3.436 -10.421 1.00 73.81 88 GLU A CA 1
ATOM 679 C C . GLU A 1 88 ? 21.220 2.693 -11.351 1.00 73.81 88 GLU A C 1
ATOM 681 O O . GLU A 1 88 ? 22.099 3.297 -11.975 1.00 73.81 88 GLU A O 1
ATOM 686 N N . LYS A 1 89 ? 21.043 1.375 -11.519 1.00 69.75 89 LYS A N 1
ATOM 687 C CA . LYS A 1 89 ? 21.868 0.582 -12.444 1.00 69.75 89 LYS A CA 1
ATOM 688 C C . LYS A 1 89 ? 21.654 0.963 -13.907 1.00 69.75 89 LYS A C 1
ATOM 690 O O . LYS A 1 89 ? 22.615 0.954 -14.680 1.00 69.75 89 LYS A O 1
ATOM 695 N N . GLU A 1 90 ? 20.420 1.254 -14.308 1.00 67.56 90 GLU A N 1
ATOM 696 C CA . GLU A 1 90 ? 20.086 1.701 -15.663 1.00 67.56 90 GLU A CA 1
ATOM 697 C C . GLU A 1 90 ? 20.721 3.070 -15.957 1.00 67.56 90 GLU A C 1
ATOM 699 O O . GLU A 1 90 ? 21.288 3.260 -17.039 1.00 67.56 90 GLU A O 1
ATOM 704 N N . TYR A 1 91 ? 20.705 3.989 -14.988 1.00 67.81 91 TYR A N 1
ATOM 705 C CA . TYR A 1 91 ? 21.350 5.298 -15.084 1.00 67.81 91 TYR A CA 1
ATOM 706 C C . TYR A 1 91 ? 22.874 5.183 -15.257 1.00 67.81 91 TYR A C 1
ATOM 708 O O . TYR A 1 91 ? 23.446 5.789 -16.170 1.00 67.81 91 TYR A O 1
ATOM 716 N N . GLU A 1 92 ? 23.539 4.347 -14.456 1.00 68.00 92 GLU A N 1
ATOM 717 C CA . GLU A 1 92 ? 24.983 4.110 -14.584 1.00 68.00 92 GLU A CA 1
ATOM 718 C C . GLU A 1 92 ? 25.348 3.435 -15.928 1.00 68.00 92 GLU A C 1
ATOM 720 O O . GLU A 1 92 ? 26.321 3.840 -16.573 1.00 68.00 92 GLU A O 1
ATOM 725 N N . CYS A 1 93 ? 24.539 2.479 -16.421 1.00 60.56 93 CYS A N 1
ATOM 726 C CA . CYS A 1 93 ? 24.734 1.840 -17.739 1.00 60.56 93 CYS A CA 1
ATOM 727 C C . CYS A 1 93 ? 24.609 2.858 -18.899 1.00 60.56 93 CYS A C 1
ATOM 729 O O . CYS A 1 93 ? 25.394 2.813 -19.852 1.00 60.56 93 CYS A O 1
ATOM 731 N N . GLN A 1 94 ? 23.675 3.817 -18.827 1.00 60.75 94 GLN A N 1
ATOM 732 C CA . GLN A 1 94 ? 23.550 4.884 -19.835 1.00 60.75 94 GLN A CA 1
ATOM 733 C C . GLN A 1 94 ? 24.752 5.835 -19.830 1.00 60.75 94 GLN A C 1
ATOM 735 O O . GLN A 1 94 ? 25.256 6.220 -20.890 1.00 60.75 94 GLN A O 1
ATOM 740 N N . LYS A 1 95 ? 25.248 6.195 -18.643 1.00 60.12 95 LYS A N 1
ATOM 741 C CA . LYS A 1 95 ? 26.386 7.106 -18.504 1.00 60.12 95 LYS A CA 1
ATOM 742 C C . LYS A 1 95 ? 27.684 6.505 -19.042 1.00 60.12 95 LYS A C 1
ATOM 744 O O . LYS A 1 95 ? 28.445 7.237 -19.673 1.00 60.12 95 LYS A O 1
ATOM 749 N N . SER A 1 96 ? 27.938 5.206 -18.860 1.00 59.69 96 SER A N 1
ATOM 750 C CA . SER A 1 96 ? 29.115 4.564 -19.467 1.00 59.69 96 SER A CA 1
ATOM 751 C C . SER A 1 96 ? 29.017 4.530 -20.998 1.00 59.69 96 SER A C 1
ATOM 753 O O . SER A 1 96 ? 29.958 4.882 -21.691 1.00 59.69 96 SER A O 1
ATOM 755 N N . GLN A 1 97 ? 27.847 4.228 -21.572 1.00 57.12 97 GLN A N 1
ATOM 756 C CA . GLN A 1 97 ? 27.694 4.190 -23.037 1.00 57.12 97 GLN A CA 1
ATOM 757 C C . GLN A 1 97 ? 27.858 5.561 -23.721 1.00 57.12 97 GLN A C 1
ATOM 759 O O . GLN A 1 97 ? 28.239 5.622 -24.887 1.00 57.12 97 GLN A O 1
ATOM 764 N N . SER A 1 98 ? 27.568 6.662 -23.021 1.00 54.12 98 SER A N 1
ATOM 765 C CA . SER A 1 98 ? 27.651 8.014 -23.590 1.00 54.12 98 SER A CA 1
ATOM 766 C C . SER A 1 98 ? 29.066 8.599 -23.624 1.00 54.12 98 SER A C 1
ATOM 768 O O . SER A 1 98 ? 29.287 9.566 -24.354 1.00 54.12 98 SER A O 1
ATOM 770 N N . ASN A 1 99 ? 29.998 8.090 -22.816 1.00 55.28 99 ASN A N 1
ATOM 771 C CA . ASN A 1 99 ? 31.315 8.710 -22.645 1.00 55.28 99 ASN A CA 1
ATOM 772 C C . ASN A 1 99 ? 32.428 8.001 -23.427 1.00 55.28 99 ASN A C 1
ATOM 774 O O . ASN A 1 99 ? 33.506 8.572 -23.609 1.00 55.28 99 ASN A O 1
ATOM 778 N N . ASP A 1 100 ? 32.157 6.808 -23.959 1.00 50.34 100 ASP A N 1
ATOM 779 C CA . ASP A 1 100 ? 33.210 5.940 -24.455 1.00 50.34 100 ASP A CA 1
ATOM 780 C C . ASP A 1 100 ? 32.841 5.391 -25.839 1.00 50.34 100 ASP A C 1
ATOM 782 O O . ASP A 1 100 ? 32.036 4.474 -25.985 1.00 50.34 100 ASP A O 1
ATOM 786 N N . GLY A 1 101 ? 33.477 5.930 -26.883 1.00 52.47 101 GLY A N 1
ATOM 787 C CA . GLY A 1 101 ? 33.369 5.433 -28.260 1.00 52.47 101 GLY A CA 1
ATOM 788 C C . GLY A 1 101 ? 33.869 3.997 -28.476 1.00 52.47 101 GLY A C 1
ATOM 789 O O . GLY A 1 101 ? 33.830 3.532 -29.605 1.00 52.47 101 GLY A O 1
ATOM 790 N N . GLU A 1 102 ? 34.315 3.298 -27.433 1.00 57.03 102 GLU A N 1
ATOM 791 C CA . GLU A 1 102 ? 34.663 1.875 -27.402 1.00 57.03 102 GLU A CA 1
ATOM 792 C C . GLU A 1 102 ? 34.758 1.439 -25.926 1.00 57.03 102 GLU A C 1
ATOM 794 O O . GLU A 1 102 ? 35.822 1.590 -25.335 1.00 57.03 102 GLU A O 1
ATOM 799 N N . ILE A 1 103 ? 33.706 0.882 -25.304 1.00 49.00 103 ILE A N 1
ATOM 800 C CA . ILE A 1 103 ? 33.879 0.099 -24.062 1.00 49.00 103 ILE A CA 1
ATOM 801 C C . ILE A 1 103 ? 33.084 -1.210 -24.087 1.00 49.00 103 ILE A C 1
ATOM 803 O O . ILE A 1 103 ? 31.875 -1.273 -24.300 1.00 49.00 103 ILE A O 1
ATOM 807 N N . TYR A 1 104 ? 33.838 -2.280 -23.840 1.00 52.94 104 TYR A N 1
ATOM 808 C CA . TYR A 1 104 ? 33.403 -3.647 -23.614 1.00 52.94 104 TYR A CA 1
ATOM 809 C C . TYR A 1 104 ? 32.585 -3.718 -22.318 1.00 52.94 104 TYR A C 1
ATOM 811 O O . TYR A 1 104 ? 33.134 -3.612 -21.221 1.00 52.94 104 TYR A O 1
ATOM 819 N N . ALA A 1 105 ? 31.272 -3.919 -22.427 1.00 48.84 105 ALA A N 1
ATOM 820 C CA . ALA A 1 105 ? 30.421 -4.167 -21.269 1.00 48.84 105 ALA A CA 1
ATOM 821 C C . ALA A 1 105 ? 30.774 -5.531 -20.641 1.00 48.84 105 ALA A C 1
ATOM 823 O O . ALA A 1 105 ? 30.483 -6.582 -21.210 1.00 48.84 105 ALA A O 1
ATOM 824 N N . ILE A 1 106 ? 31.409 -5.514 -19.464 1.00 53.25 106 ILE A N 1
ATOM 825 C CA . ILE A 1 106 ? 31.778 -6.720 -18.695 1.00 53.25 106 ILE A CA 1
ATOM 826 C C . ILE A 1 106 ? 30.539 -7.394 -18.072 1.00 53.25 106 ILE A C 1
ATOM 828 O O . ILE A 1 106 ? 30.577 -8.579 -17.750 1.00 53.25 106 ILE A O 1
ATOM 832 N N . PHE A 1 107 ? 29.405 -6.691 -17.985 1.00 53.31 107 PHE A N 1
ATOM 833 C CA . PHE A 1 107 ? 28.125 -7.280 -17.601 1.00 53.31 107 PHE A CA 1
ATOM 834 C C . PHE A 1 107 ? 27.037 -6.881 -18.603 1.00 53.31 107 PHE A C 1
ATOM 836 O O . PHE A 1 107 ? 26.858 -5.689 -18.854 1.00 53.31 107 PHE A O 1
ATOM 843 N N . PRO A 1 108 ? 26.305 -7.843 -19.195 1.00 57.16 108 PRO A N 1
ATOM 844 C CA . PRO A 1 108 ? 25.175 -7.516 -20.051 1.00 57.16 108 PRO A CA 1
ATOM 845 C 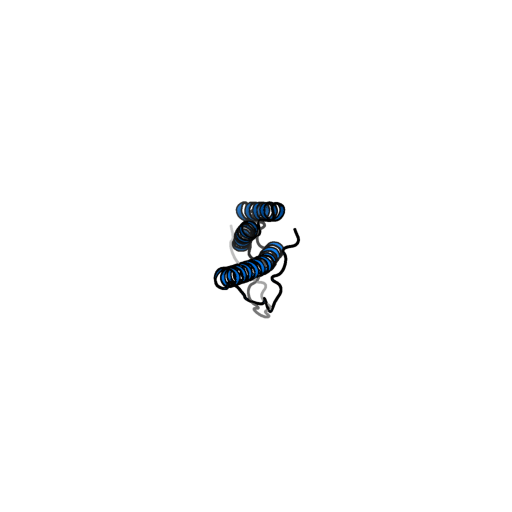C . PRO A 1 108 ? 24.107 -6.817 -19.200 1.00 57.16 108 PRO A C 1
ATOM 847 O O . PRO A 1 108 ? 23.604 -7.409 -18.244 1.00 57.16 108 PRO A O 1
ATOM 850 N N . CYS A 1 109 ? 23.782 -5.559 -19.527 1.00 56.28 109 CYS A N 1
ATOM 851 C CA . CYS A 1 109 ? 22.696 -4.835 -18.862 1.00 56.28 109 CYS A CA 1
ATOM 852 C C . CYS A 1 109 ? 21.408 -5.686 -18.971 1.00 56.28 109 CYS A C 1
ATOM 854 O O . CYS A 1 109 ? 21.140 -6.255 -20.041 1.00 56.28 109 CYS A O 1
ATOM 856 N N . PRO A 1 110 ? 20.647 -5.861 -17.874 1.00 53.97 110 PRO A N 1
ATOM 857 C CA . PRO A 1 110 ? 19.470 -6.718 -17.877 1.00 53.97 110 PRO A CA 1
ATOM 858 C C . PRO A 1 110 ? 18.452 -6.163 -18.877 1.00 53.97 110 PRO A C 1
ATOM 860 O O . PRO A 1 110 ? 17.991 -5.033 -18.754 1.00 53.97 110 PRO A O 1
ATOM 863 N N . LYS A 1 111 ? 18.112 -6.945 -19.907 1.00 50.94 111 LYS A N 1
ATOM 864 C CA . LYS A 1 111 ? 17.030 -6.575 -20.825 1.00 50.94 111 LYS A CA 1
ATOM 865 C C . LYS A 1 111 ? 15.706 -6.674 -20.074 1.00 50.94 111 LYS A C 1
ATOM 867 O O . LYS A 1 111 ? 15.326 -7.769 -19.664 1.00 50.94 111 LYS A O 1
ATOM 872 N N . ARG A 1 112 ? 14.998 -5.549 -19.952 1.00 50.88 112 ARG A N 1
ATOM 873 C CA . ARG A 1 112 ? 13.596 -5.500 -19.521 1.00 50.88 112 ARG A CA 1
ATOM 874 C C . ARG A 1 112 ? 12.765 -6.355 -20.493 1.00 50.88 112 ARG A C 1
ATOM 876 O O . ARG A 1 112 ? 12.619 -5.995 -21.660 1.00 50.88 112 ARG A O 1
ATOM 883 N N . ILE A 1 113 ? 12.305 -7.524 -20.043 1.00 48.88 113 ILE A N 1
ATOM 884 C CA . ILE A 1 113 ? 11.335 -8.345 -20.779 1.00 48.88 113 ILE A CA 1
ATOM 885 C C . ILE A 1 113 ? 9.966 -7.755 -20.445 1.00 48.88 113 ILE A C 1
ATOM 887 O O . ILE A 1 113 ? 9.544 -7.820 -19.293 1.00 48.88 113 ILE A O 1
ATOM 891 N N . ILE A 1 114 ? 9.351 -7.111 -21.438 1.00 48.47 114 ILE A N 1
ATOM 892 C CA . ILE A 1 114 ? 7.978 -6.590 -21.389 1.00 48.47 114 ILE A CA 1
ATOM 893 C C . ILE A 1 114 ? 7.013 -7.728 -21.719 1.00 48.47 114 ILE A C 1
ATOM 895 O O . ILE A 1 114 ? 7.337 -8.490 -22.662 1.00 48.47 114 ILE A O 1
#

Sequence (114 aa):
MKRMMTTIICTSLFLTACSSEKESEKSSENTTFKKAVEQGKLALAKGDVEDALASFELAENENPQDANTKKYVEQLQQVNHVDDLIEEKEYECQKSQSNDGEIYAIFPCPKRII

Secondary structure (DSSP, 8-state):
------------------------------HHHHHHHHHHHHHHHHT-HHHHHHHHHHHHHH-TT-HHHHHHHHHHHHHHHHHHHHHHHHHHHHHHHHH-SS---SSPPPP---

Radius of gyration: 29.25 Å; chains: 1; bounding box: 73×23×88 Å

pLDDT: mean 72.94, std 21.37, range [37.62, 98.31]

Foldseek 3Di:
DDDDDDDDPDDDDDDDDDDDPPPVDDPDPPVLLVVLCVQLVVCVVVVNLPSNLVSLVSNCVVPVPPPVSVVSNVVSVVVVVVVVVLVVLVVVVVVVVVPDPDDDDPDDNDDPDD